Protein AF-A0A701CYF4-F1 (afdb_monomer_lite)

Structure (mmCIF, N/CA/C/O backbone):
data_AF-A0A701CYF4-F1
#
_entry.id   AF-A0A701CYF4-F1
#
loop_
_atom_site.group_PDB
_atom_site.id
_atom_site.type_symbol
_atom_site.label_atom_id
_atom_site.label_alt_id
_atom_site.label_comp_id
_atom_site.label_asym_id
_atom_site.label_entity_id
_atom_site.label_seq_id
_atom_site.pdbx_PDB_ins_code
_atom_site.Cartn_x
_atom_site.Cartn_y
_atom_site.Cartn_z
_atom_site.occupancy
_atom_site.B_iso_or_equiv
_atom_site.auth_seq_id
_atom_site.auth_comp_id
_atom_site.auth_asym_id
_atom_site.auth_atom_id
_atom_site.pdbx_PDB_model_num
ATOM 1 N N . MET A 1 1 ? -15.221 8.621 24.768 1.00 47.00 1 MET A N 1
ATOM 2 C CA . MET A 1 1 ? -14.327 8.390 23.613 1.00 47.00 1 MET A CA 1
ATOM 3 C C . MET A 1 1 ? -15.186 8.406 22.362 1.00 47.00 1 MET A C 1
ATOM 5 O O . MET A 1 1 ? -16.280 7.864 22.415 1.00 47.00 1 MET A O 1
ATOM 9 N N . MET A 1 2 ? -14.766 9.106 21.308 1.00 45.44 2 MET A N 1
ATOM 10 C CA . MET A 1 2 ? -15.526 9.210 20.058 1.00 45.44 2 MET A CA 1
ATOM 11 C C . MET A 1 2 ? -15.173 8.008 19.177 1.00 45.44 2 MET A C 1
ATOM 13 O O . MET A 1 2 ? -14.012 7.851 18.810 1.00 45.44 2 MET A O 1
ATOM 17 N N . ASN A 1 3 ? -16.150 7.151 18.879 1.00 57.22 3 ASN A N 1
ATOM 18 C CA . ASN A 1 3 ? -15.953 6.012 17.985 1.00 57.22 3 ASN A CA 1
ATOM 19 C C . ASN A 1 3 ? -16.013 6.524 16.544 1.00 57.22 3 ASN A C 1
ATOM 21 O O . ASN A 1 3 ? -17.088 6.864 16.054 1.00 57.22 3 ASN A O 1
ATOM 25 N N . ILE A 1 4 ? -14.860 6.624 15.884 1.00 71.75 4 ILE A N 1
ATOM 26 C CA . ILE A 1 4 ? -14.804 6.877 14.443 1.00 71.75 4 ILE A CA 1
ATOM 27 C C . ILE A 1 4 ? -15.090 5.543 13.754 1.00 71.75 4 ILE A C 1
ATOM 29 O O . ILE A 1 4 ? -14.354 4.581 13.957 1.00 71.75 4 ILE A O 1
ATOM 33 N N . LEU A 1 5 ? -16.163 5.483 12.968 1.00 76.88 5 LEU A N 1
ATOM 34 C CA . LEU A 1 5 ? -16.481 4.347 12.106 1.00 76.88 5 LEU A CA 1
ATOM 35 C C . LEU A 1 5 ? -16.156 4.742 10.667 1.00 76.88 5 LEU A C 1
ATOM 37 O O . LEU A 1 5 ? -16.565 5.812 10.216 1.00 76.88 5 LEU A O 1
ATOM 41 N N . LEU A 1 6 ? -15.389 3.906 9.970 1.00 83.50 6 LEU A N 1
ATOM 42 C CA . LEU A 1 6 ? -15.165 4.077 8.539 1.00 83.50 6 LEU A CA 1
ATOM 43 C C . LEU A 1 6 ? -16.379 3.535 7.784 1.00 83.50 6 LEU A C 1
ATOM 45 O O . LEU A 1 6 ? -16.871 2.451 8.083 1.00 83.50 6 LEU A O 1
ATOM 49 N N . GLU A 1 7 ? -16.858 4.311 6.819 1.00 83.00 7 GLU A N 1
ATOM 50 C CA . GLU A 1 7 ? -17.942 3.922 5.921 1.00 83.00 7 GLU A CA 1
ATOM 51 C C . GLU A 1 7 ? -17.362 3.458 4.583 1.00 83.00 7 GLU A C 1
ATOM 53 O O . GLU A 1 7 ? -16.393 4.034 4.081 1.00 83.00 7 GLU A O 1
ATOM 58 N N . GLU A 1 8 ? -17.963 2.423 4.002 1.00 84.56 8 GLU A N 1
ATOM 59 C CA . GLU A 1 8 ? -17.628 1.942 2.665 1.00 84.56 8 GLU A CA 1
ATOM 60 C C . GLU A 1 8 ? -18.420 2.728 1.622 1.00 84.56 8 GLU A C 1
ATOM 62 O O . GLU A 1 8 ? -19.648 2.656 1.566 1.00 84.56 8 GLU A O 1
ATOM 67 N N . LEU A 1 9 ? -17.719 3.491 0.783 1.00 92.88 9 LEU A N 1
ATOM 68 C CA . LEU A 1 9 ? -18.369 4.329 -0.222 1.00 92.88 9 LEU A CA 1
ATOM 69 C C . LEU A 1 9 ? -18.339 3.651 -1.603 1.00 92.88 9 LEU A C 1
ATOM 71 O O . LEU A 1 9 ? -17.283 3.161 -2.012 1.00 92.88 9 LEU A O 1
ATOM 75 N N . PRO A 1 10 ? -19.435 3.682 -2.390 1.00 95.94 10 PRO A N 1
ATOM 76 C CA . PRO A 1 10 ? -19.503 2.987 -3.679 1.00 95.94 10 PRO A CA 1
ATOM 77 C C . PRO A 1 10 ? -18.380 3.345 -4.660 1.00 95.94 10 PRO A C 1
ATOM 79 O O . PRO A 1 10 ? -17.883 2.483 -5.381 1.00 95.94 10 PRO A O 1
ATOM 82 N N . HIS A 1 11 ? -17.937 4.605 -4.690 1.00 95.56 11 HIS A N 1
ATOM 83 C CA . HIS A 1 11 ? -16.843 5.024 -5.573 1.00 95.56 11 HIS A CA 1
ATOM 84 C C . HIS A 1 11 ? -15.476 4.472 -5.144 1.00 95.56 11 HIS A C 1
ATOM 86 O O . HIS A 1 11 ? -14.587 4.343 -5.982 1.00 95.56 11 HIS A O 1
ATOM 92 N N . GLN A 1 12 ? -15.291 4.137 -3.863 1.00 96.56 12 GLN A N 1
ATOM 93 C CA . GLN A 1 12 ? -14.071 3.488 -3.373 1.00 96.56 12 GLN A CA 1
ATOM 94 C C . GLN A 1 12 ? -14.031 2.025 -3.815 1.00 96.56 12 GLN A C 1
ATOM 96 O O . GLN A 1 12 ? -12.995 1.570 -4.295 1.00 96.56 12 GLN A O 1
ATOM 101 N N . GLU A 1 13 ? -15.167 1.328 -3.735 1.00 96.00 13 GLU A N 1
ATOM 102 C CA . GLU A 1 13 ? -15.322 -0.041 -4.245 1.00 96.00 13 GLU A CA 1
ATOM 103 C C . GLU A 1 13 ? -15.091 -0.117 -5.753 1.00 96.00 13 GLU A C 1
ATOM 105 O O . GLU A 1 13 ? -14.356 -0.972 -6.238 1.00 96.00 13 GLU A O 1
ATOM 110 N N . GLN A 1 14 ? -15.667 0.822 -6.507 1.00 96.75 14 GLN A N 1
ATOM 111 C CA . GLN A 1 14 ? -15.462 0.902 -7.953 1.00 96.75 14 GLN A CA 1
ATOM 112 C C . GLN A 1 14 ? -13.991 1.139 -8.307 1.00 96.75 14 GLN A C 1
ATOM 114 O O . GLN A 1 14 ? -13.472 0.490 -9.215 1.00 96.75 14 GLN A O 1
ATOM 119 N N . ALA A 1 15 ? -13.306 2.029 -7.581 1.00 97.62 15 ALA A N 1
ATOM 120 C CA . ALA A 1 15 ? -11.878 2.260 -7.776 1.00 97.62 15 ALA A CA 1
ATOM 121 C C . ALA A 1 15 ? -11.063 0.991 -7.480 1.00 97.62 15 ALA A C 1
ATOM 123 O O . ALA A 1 15 ? -10.225 0.599 -8.288 1.00 97.62 15 ALA A O 1
ATOM 124 N N . LEU A 1 16 ? -11.341 0.318 -6.361 1.00 97.50 16 LEU A N 1
ATOM 125 C CA . LEU A 1 16 ? -10.668 -0.919 -5.971 1.00 97.50 16 LEU A CA 1
ATOM 126 C C . LEU A 1 16 ? -10.874 -2.031 -7.009 1.00 97.50 16 LEU A C 1
ATOM 128 O O . LEU A 1 16 ? -9.908 -2.660 -7.443 1.00 97.50 16 LEU A O 1
ATOM 132 N N . ALA A 1 17 ? -12.114 -2.231 -7.458 1.00 97.75 17 ALA A N 1
ATOM 133 C CA . ALA A 1 17 ? -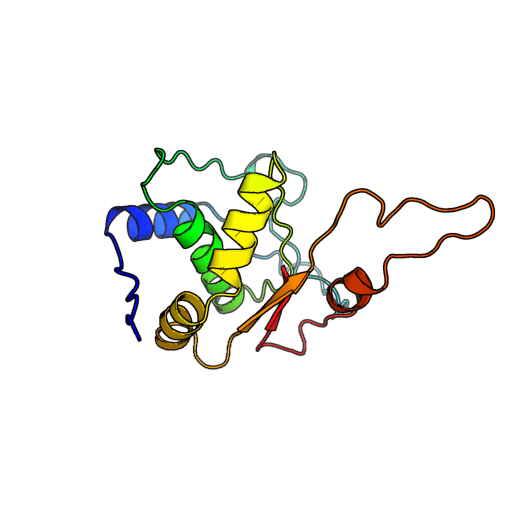12.457 -3.207 -8.485 1.00 97.75 17 ALA A CA 1
ATOM 134 C C . ALA A 1 17 ? -11.752 -2.911 -9.817 1.00 97.75 17 ALA A C 1
ATOM 136 O O . ALA A 1 17 ? -11.208 -3.826 -10.434 1.00 97.75 17 ALA A O 1
ATOM 137 N N . ALA A 1 18 ? -11.702 -1.642 -10.239 1.00 98.19 18 ALA A N 1
ATOM 138 C CA . ALA A 1 18 ? -11.017 -1.237 -11.465 1.00 98.19 18 ALA A CA 1
ATOM 139 C C . ALA A 1 18 ? -9.502 -1.498 -11.399 1.00 98.19 18 ALA A C 1
ATOM 141 O O . ALA A 1 18 ? -8.919 -1.999 -12.364 1.00 98.19 18 ALA A O 1
ATOM 142 N N . ILE A 1 19 ? -8.869 -1.216 -10.254 1.00 98.12 19 ILE A N 1
ATOM 143 C CA . ILE A 1 19 ? -7.442 -1.494 -10.041 1.00 98.12 19 ILE A CA 1
ATOM 144 C C . ILE A 1 19 ? -7.180 -3.000 -10.101 1.00 98.12 19 ILE A C 1
ATOM 146 O O . ILE A 1 19 ? -6.297 -3.443 -10.829 1.00 98.12 19 ILE A O 1
ATOM 150 N N . LEU A 1 20 ? -7.966 -3.798 -9.374 1.00 98.00 20 LEU A N 1
ATOM 151 C CA . LEU A 1 20 ? -7.796 -5.251 -9.329 1.00 98.00 20 LEU A CA 1
ATOM 152 C C . LEU A 1 20 ? -8.047 -5.918 -10.685 1.00 98.00 20 LEU A C 1
ATOM 154 O O . LEU A 1 20 ? -7.359 -6.880 -11.010 1.00 98.00 20 LEU A O 1
ATOM 158 N N . ALA A 1 21 ? -8.989 -5.405 -11.481 1.00 97.69 21 ALA A N 1
ATOM 159 C CA . ALA A 1 21 ? -9.234 -5.879 -12.842 1.00 97.69 21 ALA A CA 1
ATOM 160 C C . ALA A 1 21 ? -8.086 -5.538 -13.807 1.00 97.69 21 ALA A C 1
ATOM 162 O O . ALA A 1 21 ? -7.865 -6.262 -14.775 1.00 97.69 21 ALA A O 1
ATOM 163 N N . SER A 1 22 ? -7.358 -4.450 -13.539 1.00 97.25 22 SER A N 1
ATOM 164 C CA . SER A 1 22 ? -6.203 -4.017 -14.337 1.00 97.25 22 SER A CA 1
ATOM 165 C C . SER A 1 22 ? -4.891 -4.676 -13.894 1.00 97.25 22 SER A C 1
ATOM 167 O O . SER A 1 22 ? -3.898 -4.618 -14.614 1.00 97.25 22 SER A O 1
ATOM 169 N N . PHE A 1 23 ? -4.862 -5.302 -12.714 1.00 97.38 23 PHE A N 1
ATOM 170 C CA . PHE A 1 23 ? -3.671 -5.957 -12.188 1.00 97.38 23 PHE A CA 1
ATOM 171 C C . PHE A 1 23 ? -3.313 -7.201 -13.011 1.00 97.38 23 PHE A C 1
ATOM 173 O O . PHE A 1 23 ? -4.111 -8.125 -13.158 1.00 97.38 23 PHE A O 1
ATOM 180 N N . THR A 1 24 ? -2.080 -7.248 -13.517 1.00 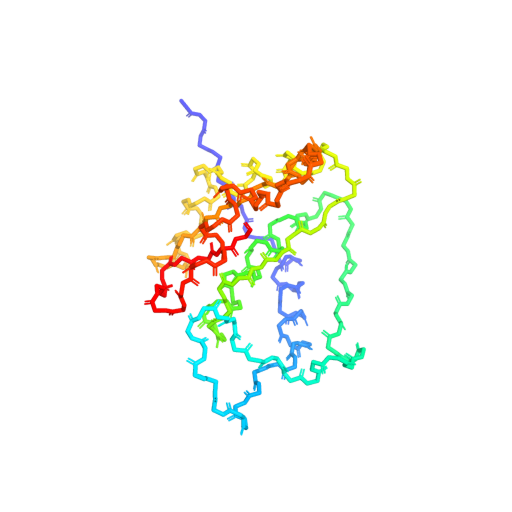95.94 24 THR A N 1
ATOM 181 C CA . THR A 1 24 ? -1.601 -8.300 -14.431 1.00 95.94 24 THR A CA 1
ATOM 182 C C . THR A 1 24 ? -1.477 -9.676 -13.764 1.00 95.94 24 THR A C 1
ATOM 184 O O . THR A 1 24 ? -1.440 -10.702 -14.449 1.00 95.94 24 THR A O 1
ATOM 187 N N . GLY A 1 25 ? -1.456 -9.726 -12.429 1.00 95.31 25 GLY A N 1
ATOM 188 C CA . GLY A 1 25 ? -1.368 -10.952 -11.640 1.00 95.31 25 GLY A CA 1
ATOM 189 C C . GLY A 1 25 ? 0.069 -11.408 -11.374 1.00 95.31 25 GLY A C 1
ATOM 190 O O . GLY A 1 25 ? 1.036 -10.694 -11.630 1.00 95.31 25 GLY A O 1
ATOM 191 N N . ILE A 1 26 ? 0.207 -12.622 -10.839 1.00 95.06 26 ILE A N 1
ATOM 192 C CA . ILE A 1 26 ? 1.493 -13.207 -10.437 1.00 95.06 26 ILE A CA 1
ATOM 193 C C . ILE A 1 26 ? 2.064 -14.110 -11.532 1.00 95.06 26 ILE A C 1
ATOM 195 O O . ILE A 1 26 ? 1.354 -14.900 -12.159 1.00 95.06 26 ILE A O 1
ATOM 199 N N . ASP A 1 27 ? 3.364 -13.985 -11.767 1.00 93.12 27 ASP A N 1
ATOM 200 C CA . ASP A 1 27 ? 4.144 -14.866 -12.621 1.00 93.12 27 ASP A CA 1
ATOM 201 C C . ASP A 1 27 ? 4.497 -16.153 -11.862 1.00 93.12 27 ASP A C 1
ATOM 203 O O . ASP A 1 27 ? 5.369 -16.177 -10.994 1.00 93.12 27 ASP A O 1
ATOM 207 N N . HIS A 1 28 ? 3.799 -17.237 -12.204 1.00 87.06 28 HIS A N 1
ATOM 208 C CA . HIS A 1 28 ? 4.021 -18.569 -11.639 1.00 87.06 28 HIS A CA 1
ATOM 209 C C . HIS A 1 28 ? 5.035 -19.407 -12.435 1.00 87.06 28 HIS A C 1
ATOM 211 O O . HIS A 1 28 ? 5.298 -20.549 -12.061 1.00 87.06 28 HIS A O 1
ATOM 217 N N . ALA A 1 29 ? 5.583 -18.889 -13.542 1.00 80.38 29 ALA A N 1
ATOM 218 C CA . ALA A 1 29 ? 6.477 -19.655 -14.409 1.00 80.38 29 ALA A CA 1
ATOM 219 C C . ALA A 1 29 ? 7.885 -19.821 -13.813 1.00 80.38 29 ALA A C 1
ATOM 221 O O . ALA A 1 29 ? 8.610 -20.741 -14.192 1.00 80.38 29 ALA A O 1
ATOM 222 N N . GLN A 1 30 ? 8.278 -18.958 -12.872 1.00 68.19 30 GLN A N 1
ATOM 223 C CA . GLN A 1 30 ? 9.537 -19.082 -12.141 1.00 68.19 30 GLN A CA 1
ATOM 224 C C . GLN A 1 30 ? 9.298 -19.643 -10.739 1.00 68.19 30 GLN A C 1
ATOM 226 O O . GLN A 1 30 ? 8.484 -19.128 -9.974 1.00 68.19 30 GLN A O 1
ATOM 231 N N . ALA A 1 31 ? 10.052 -20.688 -10.386 1.00 64.06 31 ALA A N 1
ATOM 232 C CA . ALA A 1 31 ? 10.108 -21.187 -9.020 1.00 64.06 31 ALA A CA 1
ATOM 233 C C . ALA A 1 31 ? 10.763 -20.125 -8.123 1.00 64.06 31 ALA A C 1
ATOM 235 O O . ALA A 1 31 ? 11.985 -19.985 -8.080 1.00 64.06 31 ALA A O 1
ATOM 236 N N . ASP A 1 32 ? 9.943 -19.342 -7.426 1.00 66.75 32 ASP A N 1
ATOM 237 C CA . ASP A 1 32 ? 10.435 -18.348 -6.482 1.00 66.75 32 ASP A CA 1
ATOM 238 C C . ASP A 1 32 ? 10.769 -19.008 -5.138 1.00 66.75 32 ASP A C 1
ATOM 240 O O . ASP A 1 32 ? 9.897 -19.280 -4.306 1.00 66.75 32 ASP A O 1
ATOM 244 N N . HIS A 1 33 ? 12.057 -19.265 -4.917 1.00 72.50 33 HIS A N 1
ATOM 245 C CA . HIS A 1 33 ? 12.578 -19.801 -3.660 1.00 72.50 33 HIS A CA 1
ATOM 246 C C . HIS A 1 33 ? 12.849 -18.719 -2.601 1.00 72.50 33 HIS A C 1
ATOM 248 O O . HIS A 1 33 ? 13.168 -19.054 -1.457 1.00 72.50 33 HIS A O 1
ATOM 254 N N . ASN A 1 34 ? 12.720 -17.429 -2.934 1.00 87.12 34 ASN A N 1
ATOM 255 C CA . ASN A 1 34 ? 13.023 -16.356 -1.999 1.00 87.12 34 ASN A CA 1
ATOM 256 C C . ASN A 1 34 ? 11.817 -16.034 -1.111 1.00 87.12 34 ASN A C 1
ATOM 258 O O . ASN A 1 34 ? 10.961 -15.215 -1.428 1.00 87.12 34 ASN A O 1
ATOM 262 N N . HIS A 1 35 ? 11.788 -16.632 0.078 1.00 88.94 35 HIS A N 1
ATOM 263 C CA . HIS A 1 35 ? 10.737 -16.361 1.056 1.00 88.94 35 HIS A CA 1
ATOM 264 C C . HIS A 1 35 ? 10.755 -14.936 1.633 1.00 88.94 35 HIS A C 1
ATOM 266 O O . HIS A 1 35 ? 9.829 -14.602 2.367 1.00 88.94 35 HIS A O 1
ATOM 272 N N . TYR A 1 36 ? 11.771 -14.118 1.350 1.00 94.12 36 TYR A N 1
ATOM 273 C CA . TYR A 1 36 ? 11.881 -12.728 1.810 1.00 94.12 36 TYR A CA 1
ATOM 274 C C . TYR A 1 36 ? 11.426 -11.709 0.756 1.00 94.12 36 TYR A C 1
ATOM 276 O O . TYR A 1 36 ? 11.444 -10.508 1.018 1.00 94.12 36 TYR A O 1
ATOM 284 N N . ALA A 1 37 ? 11.020 -12.157 -0.433 1.00 93.50 37 ALA A N 1
ATOM 285 C CA . ALA A 1 37 ? 10.523 -11.302 -1.503 1.00 93.50 37 ALA A CA 1
ATOM 286 C C . ALA A 1 37 ? 9.053 -11.602 -1.809 1.00 93.50 37 ALA A C 1
ATOM 288 O O . ALA A 1 37 ? 8.569 -12.710 -1.567 1.00 93.50 37 ALA A O 1
ATOM 289 N N . ASN A 1 38 ? 8.352 -10.600 -2.345 1.00 94.56 38 ASN A N 1
ATOM 290 C CA . ASN A 1 38 ? 7.044 -10.817 -2.954 1.00 94.56 38 ASN A CA 1
ATOM 291 C C . ASN A 1 38 ? 7.165 -11.789 -4.134 1.00 94.56 38 ASN A C 1
ATOM 293 O O . ASN A 1 38 ? 8.182 -11.751 -4.836 1.00 94.56 38 ASN A O 1
ATOM 297 N N . PRO A 1 39 ? 6.108 -12.571 -4.415 1.00 93.69 39 PRO A N 1
ATOM 298 C CA . PRO A 1 39 ? 6.015 -13.274 -5.682 1.00 93.69 39 PRO A CA 1
ATOM 299 C C . PRO A 1 39 ? 6.120 -12.288 -6.854 1.00 93.69 39 PRO A C 1
ATOM 301 O O . PRO A 1 39 ? 5.704 -11.128 -6.768 1.00 93.69 39 PRO A O 1
ATOM 304 N N . LEU A 1 40 ? 6.703 -12.754 -7.955 1.00 93.44 40 LEU A N 1
ATOM 305 C CA . LEU A 1 40 ? 6.967 -11.918 -9.120 1.00 93.44 40 LEU A CA 1
ATOM 306 C C . LEU A 1 40 ? 5.657 -11.539 -9.817 1.00 93.44 40 LEU A C 1
ATOM 308 O O . LEU A 1 40 ? 4.794 -12.381 -10.028 1.00 93.44 40 LEU A O 1
ATOM 312 N N . ILE A 1 41 ? 5.514 -10.275 -10.203 1.00 94.25 41 ILE A N 1
ATOM 313 C CA . ILE A 1 41 ? 4.340 -9.778 -10.935 1.00 94.25 41 ILE A CA 1
ATOM 314 C C . ILE A 1 41 ? 4.533 -10.054 -12.439 1.00 94.25 41 ILE A C 1
ATOM 316 O O . ILE A 1 41 ? 5.660 -9.976 -12.950 1.00 94.25 41 ILE A O 1
ATOM 320 N N . LYS A 1 42 ? 3.454 -10.406 -13.151 1.00 95.06 42 LYS A N 1
ATOM 321 C CA . LYS A 1 42 ? 3.461 -10.533 -14.620 1.00 95.06 42 LYS A CA 1
ATOM 322 C C . LYS A 1 42 ? 3.714 -9.178 -15.267 1.00 95.06 42 LYS A C 1
ATOM 324 O O . LYS A 1 42 ? 3.267 -8.158 -14.753 1.00 95.06 42 LYS A O 1
ATOM 329 N N . GLU A 1 43 ? 4.405 -9.164 -16.403 1.00 94.62 43 GLU A N 1
ATOM 330 C CA . GLU A 1 43 ? 4.794 -7.919 -17.083 1.00 94.62 43 GLU A CA 1
ATOM 331 C C . GLU A 1 43 ? 5.671 -6.994 -16.210 1.00 94.62 43 GLU A C 1
ATOM 333 O O . GLU A 1 43 ? 5.771 -5.798 -16.467 1.00 94.62 43 GLU A O 1
ATOM 338 N N . ARG A 1 44 ? 6.339 -7.525 -15.167 1.00 91.06 44 ARG A N 1
ATOM 339 C CA . ARG A 1 44 ? 7.344 -6.753 -14.419 1.00 91.06 44 ARG A CA 1
ATOM 340 C C . ARG A 1 44 ? 8.377 -6.193 -15.402 1.00 91.06 44 ARG A C 1
ATOM 342 O O . ARG A 1 44 ? 8.870 -6.929 -16.253 1.00 91.06 44 ARG A O 1
ATOM 349 N N . TYR A 1 45 ? 8.711 -4.914 -15.247 1.00 93.19 45 TYR A N 1
ATOM 350 C CA . TYR A 1 45 ? 9.578 -4.139 -16.150 1.00 93.19 45 TYR A CA 1
ATOM 351 C C . TYR A 1 45 ? 8.946 -3.692 -17.483 1.00 93.19 45 TYR A C 1
ATOM 353 O O . TYR A 1 45 ? 9.644 -3.062 -18.274 1.00 93.19 45 TYR A O 1
ATOM 361 N N . ASP A 1 46 ? 7.660 -3.959 -17.723 1.00 95.75 46 ASP A N 1
ATOM 362 C CA . ASP A 1 46 ? 6.876 -3.385 -18.826 1.00 95.75 46 ASP A CA 1
ATOM 363 C C . ASP A 1 46 ? 5.893 -2.343 -18.260 1.00 95.75 46 ASP A C 1
ATOM 365 O O . ASP A 1 46 ? 5.298 -2.539 -17.195 1.00 95.75 46 ASP A O 1
ATOM 369 N N . ASP A 1 47 ? 5.702 -1.234 -18.976 1.00 94.75 47 ASP A N 1
ATOM 370 C CA . ASP A 1 47 ? 4.779 -0.167 -18.581 1.00 94.75 47 ASP A CA 1
ATOM 371 C C . ASP A 1 47 ? 3.323 -0.643 -18.464 1.00 94.75 47 ASP A C 1
ATOM 373 O O . ASP A 1 47 ? 2.539 -0.027 -17.747 1.00 94.75 47 ASP A O 1
ATOM 377 N N . LYS A 1 48 ? 2.953 -1.768 -19.090 1.00 92.25 48 LYS A N 1
ATOM 378 C CA . LYS A 1 48 ? 1.637 -2.410 -18.922 1.00 92.25 48 LYS A CA 1
ATOM 379 C C . LYS A 1 48 ? 1.334 -2.830 -17.483 1.00 92.25 48 LYS A C 1
ATOM 381 O O . LYS A 1 48 ? 0.167 -3.019 -17.154 1.00 92.25 48 LYS A O 1
ATOM 386 N N . ALA A 1 49 ? 2.353 -3.021 -16.642 1.00 94.50 49 ALA A N 1
ATOM 387 C CA . ALA A 1 49 ? 2.155 -3.316 -15.225 1.00 94.50 49 ALA A CA 1
ATOM 388 C C . ALA A 1 49 ? 1.839 -2.059 -14.394 1.00 94.50 49 ALA A C 1
ATOM 390 O O . ALA A 1 49 ? 1.403 -2.181 -13.247 1.00 94.50 49 ALA A O 1
ATOM 391 N N . ASN A 1 50 ? 2.050 -0.858 -14.946 1.00 95.94 50 ASN A N 1
ATOM 392 C CA . ASN A 1 50 ? 1.737 0.393 -14.268 1.00 95.94 50 ASN A CA 1
ATOM 393 C C . ASN A 1 50 ? 0.231 0.668 -14.349 1.00 95.94 50 ASN A C 1
ATOM 395 O O . ASN A 1 50 ? -0.382 0.572 -15.411 1.00 95.94 50 ASN A O 1
ATOM 399 N N . ILE A 1 51 ? -0.366 1.038 -13.215 1.00 97.12 51 ILE A N 1
ATOM 400 C CA . ILE A 1 51 ? -1.791 1.358 -13.116 1.00 97.12 51 ILE A CA 1
ATOM 401 C C . ILE A 1 51 ? -1.930 2.794 -12.626 1.00 97.12 51 ILE A C 1
ATOM 403 O O . ILE A 1 51 ? -1.569 3.110 -11.491 1.00 97.12 51 ILE A O 1
ATOM 407 N N . ASP A 1 52 ? -2.513 3.642 -13.468 1.00 97.25 52 ASP A N 1
ATOM 408 C CA . ASP A 1 52 ? -2.838 5.016 -13.111 1.00 97.25 52 ASP A CA 1
ATOM 409 C C . ASP A 1 52 ? -4.254 5.111 -12.547 1.00 97.25 52 ASP A C 1
ATOM 411 O O . ASP A 1 52 ? -5.236 4.709 -13.174 1.00 97.25 52 ASP A O 1
ATOM 415 N N . VAL A 1 53 ? -4.371 5.699 -11.356 1.00 96.44 53 VAL A N 1
ATOM 416 C CA . VAL A 1 53 ? -5.650 5.866 -10.663 1.00 96.44 53 VAL A CA 1
ATOM 417 C C . VAL A 1 53 ? -5.903 7.345 -10.419 1.00 96.44 53 VAL A C 1
ATOM 419 O O . VAL A 1 53 ? -5.220 7.995 -9.625 1.00 96.44 53 VAL A O 1
ATOM 422 N N . LYS A 1 54 ? -6.930 7.889 -11.077 1.00 97.06 54 LYS A N 1
ATOM 423 C CA . LYS A 1 54 ? -7.361 9.272 -10.871 1.00 97.06 54 LYS A CA 1
ATOM 424 C C . LYS A 1 54 ? -8.523 9.325 -9.886 1.00 97.06 54 LYS A C 1
ATOM 426 O O . LYS A 1 54 ? -9.597 8.800 -10.150 1.00 97.06 54 LYS A O 1
ATOM 431 N N . MET A 1 55 ? -8.321 10.024 -8.774 1.00 96.69 55 MET A N 1
ATOM 432 C CA . MET A 1 55 ? -9.358 10.263 -7.771 1.00 96.69 55 MET A CA 1
ATOM 433 C C . MET A 1 55 ? -9.272 11.696 -7.252 1.00 96.69 55 MET A C 1
ATOM 435 O O . MET A 1 55 ? -8.186 12.179 -6.911 1.00 96.69 55 MET A O 1
ATOM 439 N N . GLU A 1 56 ? -10.420 12.355 -7.126 1.00 97.00 56 GLU A N 1
ATOM 440 C CA . GLU A 1 56 ? -10.516 13.732 -6.633 1.00 97.00 56 GLU A CA 1
ATOM 441 C C . GLU A 1 56 ? -10.098 13.844 -5.152 1.00 97.00 56 GLU A C 1
ATOM 443 O O . GLU A 1 56 ? -10.075 12.855 -4.404 1.00 97.00 56 GLU A O 1
ATOM 448 N N . THR A 1 57 ? -9.684 15.026 -4.697 1.00 92.19 57 THR A N 1
ATOM 449 C CA . THR A 1 57 ? -9.374 15.252 -3.275 1.00 92.19 57 THR A CA 1
ATOM 450 C C . THR A 1 57 ? -10.620 15.037 -2.413 1.00 92.19 57 THR A C 1
ATOM 452 O O . THR A 1 57 ? -11.735 15.305 -2.839 1.00 92.19 57 THR A O 1
ATOM 455 N N . GLY A 1 58 ? -10.449 14.477 -1.214 1.00 92.50 58 GLY A N 1
ATOM 456 C CA . GLY A 1 58 ? -11.574 14.181 -0.318 1.00 92.50 58 GLY A CA 1
ATOM 457 C C . GLY A 1 58 ? -12.374 12.915 -0.653 1.00 92.50 58 GLY A C 1
ATOM 458 O O . GLY A 1 58 ? -13.261 12.560 0.108 1.00 92.50 58 GLY A O 1
ATOM 459 N N . THR A 1 59 ? -12.041 12.173 -1.717 1.00 94.75 59 THR A N 1
ATOM 460 C CA . THR A 1 59 ? -12.776 10.940 -2.096 1.00 94.75 59 THR A CA 1
ATOM 461 C C . THR A 1 59 ? -12.256 9.654 -1.437 1.00 94.75 59 THR A C 1
ATOM 463 O O . THR A 1 59 ? -12.792 8.572 -1.672 1.00 94.75 59 THR A O 1
ATOM 466 N N . GLY A 1 60 ? -11.236 9.748 -0.577 1.00 95.31 60 GLY A N 1
ATOM 467 C CA . GLY A 1 60 ? -10.723 8.602 0.185 1.00 95.31 60 GLY A CA 1
ATOM 468 C C . GLY A 1 60 ? -9.626 7.789 -0.510 1.00 95.31 60 GLY A C 1
ATOM 469 O O . GLY A 1 60 ? -9.517 6.592 -0.275 1.00 95.31 60 GLY A O 1
ATOM 470 N N . LYS A 1 61 ? -8.761 8.427 -1.312 1.00 96.56 61 LYS A N 1
ATOM 471 C CA . LYS A 1 61 ? -7.552 7.793 -1.889 1.00 96.56 61 LYS A CA 1
ATOM 472 C C . LYS A 1 61 ? -6.743 6.975 -0.873 1.00 96.56 61 LYS A C 1
ATOM 474 O O . LYS A 1 61 ? -6.299 5.876 -1.184 1.00 96.56 61 LYS A O 1
ATOM 479 N N . THR A 1 62 ? -6.587 7.504 0.343 1.00 96.44 62 THR A N 1
ATOM 480 C CA . THR A 1 62 ? -5.875 6.833 1.439 1.00 96.44 62 THR A CA 1
ATOM 481 C C . THR A 1 62 ? -6.529 5.537 1.884 1.00 96.44 62 THR A C 1
ATOM 483 O O . THR A 1 62 ? -5.839 4.541 2.094 1.00 96.44 62 THR A O 1
ATOM 486 N N . TYR A 1 63 ? -7.856 5.521 1.955 1.00 97.00 63 TYR A N 1
ATOM 487 C CA . TYR A 1 63 ? -8.601 4.302 2.223 1.00 97.00 63 TYR A CA 1
ATOM 488 C C . TYR A 1 63 ? -8.388 3.280 1.099 1.00 97.00 63 TYR A C 1
ATOM 490 O O . TYR A 1 63 ? -8.027 2.139 1.373 1.00 97.00 63 TYR A O 1
ATOM 498 N N . VAL A 1 64 ? -8.522 3.711 -0.161 1.00 97.56 64 VAL A N 1
ATOM 499 C CA . VAL A 1 64 ? -8.441 2.828 -1.336 1.00 97.56 64 VAL A CA 1
ATOM 500 C C . VAL A 1 64 ? -7.079 2.151 -1.446 1.00 97.56 64 VAL A C 1
ATOM 502 O O . VAL A 1 64 ? -7.043 0.932 -1.571 1.00 97.56 64 VAL A O 1
ATOM 505 N N . TYR A 1 65 ? -5.956 2.880 -1.344 1.00 97.81 65 TYR A N 1
ATOM 506 C CA . TYR A 1 65 ? -4.643 2.219 -1.416 1.00 97.81 65 TYR A CA 1
ATOM 507 C C . TYR A 1 65 ? -4.383 1.310 -0.207 1.00 97.81 65 TYR A C 1
ATOM 509 O O . TYR A 1 65 ? -3.670 0.320 -0.332 1.00 97.81 65 TYR A O 1
ATOM 517 N N . THR A 1 66 ? -4.956 1.622 0.963 1.00 97.81 66 THR A N 1
ATOM 518 C CA . THR A 1 66 ? -4.782 0.791 2.162 1.00 97.81 66 THR A CA 1
ATOM 519 C C . THR A 1 66 ? -5.536 -0.521 1.991 1.00 97.81 66 THR A C 1
ATOM 521 O O . THR A 1 66 ? -4.949 -1.588 2.144 1.00 97.81 66 THR A O 1
ATOM 524 N N . ARG A 1 67 ? -6.805 -0.452 1.576 1.00 97.62 67 ARG A N 1
ATOM 525 C CA . ARG A 1 67 ? -7.618 -1.630 1.262 1.00 97.62 67 ARG A CA 1
ATOM 526 C C . ARG A 1 67 ? -7.032 -2.442 0.106 1.00 97.62 67 ARG A C 1
ATOM 528 O O . ARG A 1 67 ? -7.001 -3.662 0.179 1.00 97.62 67 ARG A O 1
ATOM 535 N N . LEU A 1 68 ? -6.487 -1.781 -0.916 1.00 98.31 68 LEU A N 1
ATOM 536 C CA . LEU A 1 68 ? -5.808 -2.443 -2.031 1.00 98.31 68 LEU A CA 1
ATOM 537 C C . LEU A 1 68 ? -4.644 -3.322 -1.565 1.00 98.31 68 LEU A C 1
ATOM 539 O O . LEU A 1 68 ? -4.499 -4.434 -2.061 1.00 98.31 68 LEU A O 1
ATOM 543 N N . MET A 1 69 ? -3.832 -2.863 -0.610 1.00 98.56 69 MET A N 1
ATOM 544 C CA . MET A 1 69 ? -2.750 -3.684 -0.059 1.00 98.56 69 MET A CA 1
ATOM 545 C C . MET A 1 69 ? -3.287 -4.949 0.634 1.00 98.56 69 MET A C 1
ATOM 547 O O . MET A 1 69 ? -2.709 -6.016 0.445 1.00 98.56 69 MET A O 1
ATOM 551 N N . TYR A 1 70 ? -4.412 -4.867 1.359 1.00 98.25 70 TYR A N 1
ATOM 552 C CA . TYR A 1 70 ? -5.083 -6.050 1.920 1.00 98.25 70 TYR A CA 1
ATOM 553 C C . TYR A 1 70 ? -5.621 -6.993 0.833 1.00 98.25 70 TYR A C 1
ATOM 555 O O . TYR A 1 70 ? -5.371 -8.194 0.886 1.00 98.25 70 TYR A O 1
ATOM 563 N N . GLU A 1 71 ? -6.297 -6.463 -0.189 1.00 98.00 71 GLU A N 1
ATOM 564 C CA . GLU A 1 71 ? -6.809 -7.261 -1.313 1.00 98.00 71 GLU A CA 1
ATOM 565 C C . GLU A 1 71 ? -5.691 -7.992 -2.059 1.00 98.00 71 GLU A C 1
ATOM 567 O O . GLU A 1 71 ? -5.803 -9.180 -2.362 1.00 98.00 71 GLU A O 1
ATOM 572 N N . LEU A 1 72 ? -4.596 -7.288 -2.352 1.00 98.12 72 LEU A N 1
ATOM 573 C CA . LEU A 1 72 ? -3.438 -7.851 -3.036 1.00 98.12 72 LEU A CA 1
ATOM 574 C C . LEU A 1 72 ? -2.729 -8.904 -2.180 1.00 98.12 72 LEU A C 1
ATOM 576 O O . LEU A 1 72 ? -2.251 -9.911 -2.708 1.00 98.12 72 LEU A O 1
ATOM 580 N N . HIS A 1 73 ? -2.700 -8.704 -0.865 1.00 97.50 73 HIS A N 1
ATOM 581 C CA . HIS A 1 73 ? -2.194 -9.691 0.074 1.00 97.50 73 HIS A CA 1
ATOM 582 C C . HIS A 1 73 ? -3.034 -10.964 0.073 1.00 97.50 73 HIS A C 1
ATOM 584 O O . HIS A 1 73 ? -2.507 -12.047 -0.174 1.00 97.50 73 HIS A O 1
ATOM 590 N N . GLN A 1 74 ? -4.346 -10.835 0.256 1.00 95.94 74 GLN A N 1
ATOM 591 C CA . GLN A 1 74 ? -5.250 -11.977 0.332 1.00 95.94 74 GLN A CA 1
ATOM 592 C C . GLN A 1 74 ? -5.337 -12.748 -0.993 1.00 95.94 74 GLN A C 1
ATOM 594 O O . GLN A 1 74 ? -5.351 -13.977 -0.991 1.00 95.94 74 GLN A O 1
ATOM 599 N N . LYS A 1 75 ? -5.393 -12.045 -2.132 1.00 95.75 75 LYS A N 1
ATOM 600 C CA . LYS A 1 75 ? -5.582 -12.669 -3.454 1.00 95.75 75 LYS A CA 1
ATOM 601 C C . LYS A 1 75 ? -4.294 -13.206 -4.066 1.00 95.75 75 LYS A C 1
ATOM 603 O O . LYS A 1 75 ? -4.341 -14.206 -4.779 1.00 95.75 75 LYS A O 1
ATOM 608 N N . TYR A 1 76 ? -3.163 -12.544 -3.824 1.00 95.25 76 TYR A N 1
ATOM 609 C CA . TYR A 1 76 ? -1.915 -12.809 -4.549 1.00 95.25 76 TYR A CA 1
ATOM 610 C C . TYR A 1 76 ? -0.708 -13.082 -3.645 1.00 95.25 76 TYR A C 1
ATOM 612 O O . TYR A 1 76 ? 0.373 -13.370 -4.155 1.00 95.25 76 TYR A O 1
ATOM 620 N N . GLY A 1 77 ? -0.856 -12.997 -2.321 1.00 94.88 77 GLY A N 1
ATOM 621 C CA . GLY A 1 77 ? 0.243 -13.205 -1.376 1.00 94.88 77 GLY A CA 1
ATOM 622 C C . GLY A 1 77 ? 1.291 -12.090 -1.390 1.00 94.88 77 GLY A C 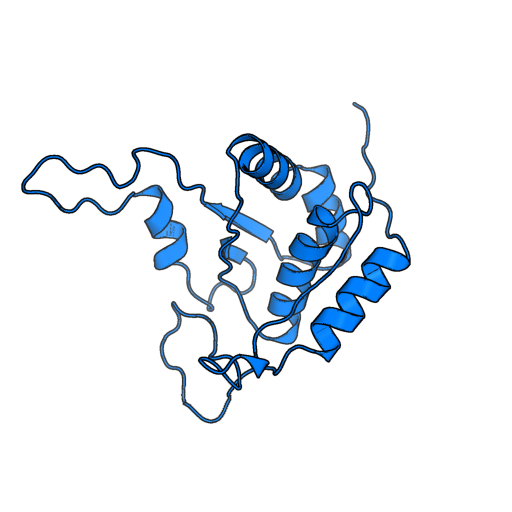1
ATOM 623 O O . GLY A 1 77 ? 2.410 -12.298 -0.922 1.00 94.88 77 GLY A O 1
ATOM 624 N N . LEU A 1 78 ? 0.962 -10.912 -1.937 1.00 96.69 78 LEU A N 1
ATOM 625 C CA . LEU A 1 78 ? 1.831 -9.738 -1.855 1.00 96.69 78 LEU A CA 1
ATOM 626 C C . LEU A 1 78 ? 1.843 -9.216 -0.417 1.00 96.69 78 LEU A C 1
ATOM 628 O O . LEU A 1 78 ? 0.801 -8.960 0.169 1.00 96.69 78 LEU A O 1
ATOM 632 N N . PHE A 1 79 ? 3.015 -9.061 0.180 1.00 97.12 79 PHE A N 1
ATOM 633 C CA . PHE A 1 79 ? 3.141 -8.721 1.599 1.00 97.12 79 PHE A CA 1
ATOM 634 C C . PHE A 1 79 ? 4.152 -7.609 1.868 1.00 97.12 79 PHE A C 1
ATOM 636 O O . PHE A 1 79 ? 4.245 -7.164 3.001 1.00 97.12 79 PHE A O 1
ATOM 643 N N . LYS A 1 80 ? 4.896 -7.142 0.858 1.00 97.56 80 LYS A N 1
ATOM 644 C CA . LYS A 1 80 ? 5.765 -5.960 0.953 1.00 97.56 80 LYS A CA 1
ATOM 645 C C . LYS A 1 80 ? 5.296 -4.874 -0.003 1.00 97.56 80 LYS A C 1
ATOM 647 O O . LYS A 1 80 ? 5.243 -5.106 -1.209 1.00 97.56 80 LYS A O 1
ATOM 652 N N . PHE A 1 81 ? 5.007 -3.691 0.513 1.00 98.12 81 PHE A N 1
ATOM 653 C CA . PHE A 1 81 ? 4.587 -2.529 -0.262 1.00 98.12 81 PHE A CA 1
ATOM 654 C C . PHE A 1 81 ? 5.489 -1.346 0.069 1.00 98.12 81 PHE A C 1
ATOM 656 O O . PHE A 1 81 ? 6.029 -1.270 1.161 1.00 98.12 81 PHE A O 1
ATOM 663 N N . VAL A 1 82 ? 5.680 -0.432 -0.880 1.00 97.44 82 VAL A N 1
ATOM 664 C CA . VAL A 1 82 ? 6.424 0.810 -0.644 1.00 97.44 82 VAL A CA 1
ATOM 665 C C . VAL A 1 82 ? 5.517 1.971 -1.010 1.00 97.44 82 VAL A C 1
ATOM 667 O O . VAL A 1 82 ? 5.185 2.159 -2.180 1.00 97.44 82 VAL A O 1
ATOM 670 N N . LEU A 1 83 ? 5.115 2.757 -0.011 1.00 97.12 83 LEU A N 1
ATOM 671 C CA . LEU A 1 83 ? 4.288 3.943 -0.219 1.00 97.12 83 LEU A CA 1
ATOM 672 C C . LEU A 1 83 ? 5.168 5.191 -0.368 1.00 97.12 83 LEU A C 1
ATOM 674 O O . LEU A 1 83 ? 5.702 5.721 0.607 1.00 97.12 83 LEU A O 1
ATOM 678 N N . VAL A 1 84 ? 5.297 5.690 -1.597 1.00 96.62 84 VAL A N 1
ATOM 679 C CA . VAL A 1 84 ? 6.043 6.922 -1.890 1.00 96.62 84 VAL A CA 1
ATOM 680 C C . VAL A 1 84 ? 5.096 8.120 -1.856 1.00 96.62 84 VAL A C 1
ATOM 682 O O . VAL A 1 84 ? 4.075 8.139 -2.540 1.00 96.62 84 VAL A O 1
ATOM 685 N N . VAL A 1 85 ? 5.440 9.141 -1.069 1.00 95.62 85 VAL A N 1
ATOM 686 C CA . VAL A 1 85 ? 4.625 10.352 -0.882 1.00 95.62 85 VAL A CA 1
ATOM 687 C C . VAL A 1 85 ? 5.450 11.619 -1.122 1.00 95.62 85 VAL A C 1
ATOM 689 O O . VAL A 1 85 ? 6.640 11.638 -0.803 1.00 95.62 85 VAL A O 1
ATOM 692 N N . PRO A 1 86 ? 4.851 12.703 -1.651 1.00 95.19 86 PRO A N 1
ATOM 693 C CA . PRO A 1 86 ? 5.617 13.866 -2.096 1.00 95.19 86 PRO A CA 1
ATOM 694 C C . PRO A 1 86 ? 6.019 14.816 -0.960 1.00 95.19 86 PRO A C 1
ATOM 696 O O . PRO A 1 86 ? 6.934 15.617 -1.136 1.00 95.19 86 PRO A O 1
ATOM 699 N N . THR A 1 87 ? 5.347 14.770 0.199 1.00 96.25 87 THR A N 1
ATOM 700 C CA . THR A 1 87 ? 5.620 15.693 1.313 1.00 96.25 87 THR A CA 1
ATOM 701 C C . THR A 1 87 ? 5.588 14.999 2.678 1.00 96.25 87 THR A C 1
ATOM 703 O O . THR A 1 87 ? 4.852 14.022 2.856 1.00 96.25 87 THR A O 1
ATOM 706 N N . PRO A 1 88 ? 6.319 15.525 3.685 1.00 95.31 88 PRO A N 1
ATOM 707 C CA . PRO A 1 88 ? 6.241 15.027 5.058 1.00 95.31 88 PRO A CA 1
ATOM 708 C C . PRO A 1 88 ? 4.825 15.072 5.646 1.00 95.31 88 PRO A C 1
ATOM 710 O O . PRO A 1 88 ? 4.433 14.146 6.342 1.00 95.31 88 PRO A O 1
ATOM 713 N N . ALA A 1 89 ? 4.026 16.097 5.332 1.00 96.00 89 ALA A N 1
ATOM 714 C CA . ALA A 1 89 ? 2.654 16.204 5.835 1.00 96.00 89 ALA A CA 1
ATOM 715 C C . ALA A 1 89 ? 1.750 15.076 5.306 1.00 96.00 89 ALA A C 1
ATOM 717 O O . ALA A 1 89 ? 0.981 14.492 6.066 1.00 96.00 89 ALA A O 1
ATOM 718 N N . ILE A 1 90 ? 1.879 14.725 4.020 1.00 96.00 90 ILE A N 1
ATOM 719 C CA . ILE A 1 90 ? 1.151 13.589 3.437 1.00 96.00 90 ILE A CA 1
ATOM 720 C C . ILE A 1 90 ? 1.643 12.272 4.051 1.00 96.00 90 ILE A C 1
ATOM 722 O O . ILE A 1 90 ? 0.827 11.396 4.327 1.00 96.00 90 ILE A O 1
ATOM 726 N N . LYS A 1 91 ? 2.948 12.154 4.336 1.00 96.12 91 LYS A N 1
ATOM 727 C CA . LYS A 1 91 ? 3.527 10.999 5.039 1.00 96.12 91 LYS A CA 1
ATOM 728 C C . LYS A 1 91 ? 2.906 10.790 6.417 1.00 96.12 91 LYS A C 1
ATOM 730 O O . LYS A 1 91 ? 2.464 9.686 6.715 1.00 96.12 91 LYS A O 1
ATOM 735 N N . GLU A 1 92 ? 2.822 11.846 7.224 1.00 96.38 92 GLU A N 1
ATOM 736 C CA . GLU A 1 92 ? 2.207 11.771 8.553 1.00 96.38 92 GLU A CA 1
ATOM 737 C C . GLU A 1 92 ? 0.704 11.485 8.472 1.00 96.38 92 GLU A C 1
ATOM 739 O O . GLU A 1 92 ? 0.191 10.685 9.249 1.00 96.38 92 GLU A O 1
ATOM 744 N N . GLY A 1 93 ? -0.005 12.065 7.497 1.00 96.31 93 GLY A N 1
ATOM 745 C CA . GLY A 1 93 ? -1.418 11.759 7.257 1.00 96.31 93 GLY A CA 1
ATOM 746 C C . GLY A 1 93 ? -1.656 10.282 6.921 1.00 96.31 93 GLY A C 1
ATOM 747 O O . GLY A 1 93 ? -2.516 9.640 7.525 1.00 96.31 93 GLY A O 1
ATOM 748 N N . ALA A 1 94 ? -0.856 9.726 6.007 1.00 97.00 94 ALA A N 1
ATOM 749 C CA . ALA A 1 94 ? -0.905 8.311 5.648 1.00 97.00 94 ALA A CA 1
ATOM 750 C C . ALA A 1 94 ? -0.556 7.410 6.841 1.00 97.00 94 ALA A C 1
ATOM 752 O O . ALA A 1 94 ? -1.296 6.471 7.133 1.00 97.00 94 ALA A O 1
ATOM 753 N N . ARG A 1 95 ? 0.527 7.733 7.564 1.00 96.88 95 ARG A N 1
ATOM 754 C CA . ARG A 1 95 ? 0.959 7.024 8.773 1.00 96.88 95 ARG A CA 1
ATOM 755 C C . ARG A 1 95 ? -0.153 6.978 9.812 1.00 96.88 95 ARG A C 1
ATOM 757 O O . ARG A 1 95 ? -0.524 5.895 10.249 1.00 96.88 95 ARG A O 1
ATOM 764 N N . ASN A 1 96 ? -0.714 8.135 10.157 1.00 96.94 96 ASN A N 1
ATOM 765 C CA . ASN A 1 96 ? -1.762 8.247 11.164 1.00 96.94 96 ASN A CA 1
ATOM 766 C C . ASN A 1 96 ? -2.997 7.425 10.795 1.00 96.94 96 ASN A C 1
ATOM 768 O O . ASN A 1 96 ? -3.540 6.751 11.665 1.00 96.94 96 ASN A O 1
ATOM 772 N N . PHE A 1 97 ? -3.414 7.440 9.525 1.00 96.44 97 PHE A N 1
ATOM 773 C CA . PHE A 1 97 ? -4.526 6.612 9.062 1.00 96.44 97 PHE A CA 1
ATOM 774 C C . PHE A 1 97 ? -4.215 5.117 9.212 1.00 96.44 97 PHE A C 1
ATOM 776 O O . PHE A 1 97 ? -4.949 4.417 9.908 1.00 96.44 97 PHE A O 1
ATOM 783 N N . ILE A 1 98 ? -3.104 4.642 8.633 1.00 96.00 98 ILE A N 1
ATOM 784 C CA . ILE A 1 98 ? -2.723 3.217 8.617 1.00 96.00 98 ILE A CA 1
ATOM 785 C C . ILE A 1 98 ? -2.564 2.660 10.040 1.00 96.00 98 ILE A C 1
ATOM 787 O O . ILE A 1 98 ? -2.952 1.525 10.312 1.00 96.00 98 ILE A O 1
ATOM 791 N N . THR A 1 99 ? -2.012 3.446 10.969 1.00 95.19 99 THR A N 1
ATOM 792 C CA . THR A 1 99 ? -1.770 2.992 12.348 1.00 95.19 99 THR A CA 1
ATOM 793 C C . THR A 1 99 ? -2.940 3.218 13.302 1.00 95.19 99 THR A C 1
ATOM 795 O O . THR A 1 99 ? -2.840 2.822 14.461 1.00 95.19 99 THR A O 1
ATOM 798 N N . SER A 1 100 ? -4.013 3.876 12.861 1.00 95.19 100 SER A N 1
ATOM 799 C CA . SER A 1 100 ? -5.140 4.204 13.736 1.00 95.19 100 SER A CA 1
ATOM 800 C C . SER A 1 100 ? -5.943 2.970 14.151 1.00 95.19 100 SER A C 1
ATOM 802 O O . SER A 1 100 ? -6.135 2.035 13.372 1.00 95.19 100 SER A O 1
ATOM 804 N N . ASP A 1 101 ? -6.471 2.995 15.375 1.00 93.88 101 ASP A N 1
ATOM 805 C CA . ASP A 1 101 ? -7.280 1.891 15.901 1.00 93.88 101 ASP A CA 1
ATOM 806 C C . ASP A 1 101 ? -8.587 1.716 15.120 1.00 93.88 101 ASP A C 1
ATOM 808 O O . ASP A 1 101 ? -8.991 0.586 14.858 1.00 93.88 101 ASP A O 1
ATOM 812 N N . TYR A 1 102 ? -9.204 2.814 14.664 1.00 93.31 102 TYR A N 1
ATOM 813 C CA . TYR A 1 102 ? -10.421 2.744 13.853 1.00 93.31 102 TYR A CA 1
ATOM 814 C C . TYR A 1 102 ? -10.168 2.084 12.492 1.00 93.31 102 TYR A C 1
ATOM 816 O O . TYR A 1 102 ? -10.989 1.287 12.045 1.00 93.31 102 TYR A O 1
ATOM 824 N N . ALA A 1 103 ? -9.034 2.366 11.835 1.00 93.94 103 ALA A N 1
ATOM 825 C CA . ALA A 1 103 ? -8.705 1.736 10.560 1.00 93.94 103 ALA A CA 1
ATOM 826 C C . ALA A 1 103 ? -8.405 0.250 10.755 1.00 93.94 103 ALA A C 1
ATOM 828 O O . ALA A 1 103 ? -8.901 -0.582 10.001 1.00 93.94 103 ALA A O 1
ATOM 829 N N . ARG A 1 104 ? -7.655 -0.100 11.805 1.00 93.44 104 ARG A N 1
ATOM 830 C CA . ARG A 1 104 ? -7.377 -1.499 12.159 1.00 93.44 104 ARG A CA 1
ATOM 831 C C . ARG A 1 104 ? -8.658 -2.279 12.443 1.00 93.44 104 ARG A C 1
ATOM 833 O O . ARG A 1 104 ? -8.842 -3.347 11.872 1.00 93.44 104 ARG A O 1
ATOM 840 N N . GLN A 1 105 ? -9.549 -1.725 13.267 1.00 93.00 105 GLN A N 1
ATOM 841 C CA . GLN A 1 105 ? -10.839 -2.335 13.589 1.00 93.00 105 GLN A CA 1
ATOM 842 C C . GLN A 1 105 ? -11.742 -2.460 12.355 1.00 93.00 105 GLN A C 1
ATOM 844 O O . GLN A 1 105 ? -12.480 -3.436 12.227 1.00 93.00 105 GLN A O 1
ATOM 849 N N . HIS A 1 106 ? -11.709 -1.475 11.455 1.00 93.62 106 HIS A N 1
ATOM 850 C CA . HIS A 1 106 ? -12.431 -1.538 10.187 1.00 93.62 106 HIS A CA 1
ATOM 851 C C . HIS A 1 106 ? -11.916 -2.690 9.328 1.00 93.62 106 HIS A C 1
ATOM 853 O O . HIS A 1 106 ? -12.671 -3.595 8.998 1.00 93.62 106 HIS A O 1
ATOM 859 N N . PHE A 1 107 ? -10.617 -2.717 9.023 1.00 95.00 107 PHE A N 1
ATOM 860 C CA . PHE A 1 107 ? -10.045 -3.733 8.139 1.00 95.00 107 PHE A CA 1
ATOM 861 C C . PHE A 1 107 ? -10.095 -5.146 8.728 1.00 95.00 107 PHE A C 1
ATOM 863 O O . PHE A 1 107 ? -10.286 -6.091 7.969 1.00 95.00 107 PHE A O 1
ATOM 870 N N . SER A 1 108 ? -10.037 -5.313 10.053 1.00 93.38 108 SER A N 1
ATOM 871 C CA . SER A 1 108 ? -10.172 -6.634 10.684 1.00 93.38 108 SER A CA 1
ATOM 872 C C . SER A 1 108 ? -11.537 -7.295 10.469 1.00 93.38 108 SER A C 1
ATOM 874 O O . SER A 1 108 ? -11.645 -8.502 10.644 1.00 93.38 108 SER A O 1
ATOM 876 N N . GLN A 1 109 ? -12.575 -6.530 10.102 1.00 92.19 109 GLN A N 1
ATOM 877 C CA . GLN A 1 109 ? -13.896 -7.083 9.768 1.00 92.19 109 GLN A CA 1
ATOM 878 C C . GLN A 1 109 ? -13.908 -7.778 8.400 1.00 92.19 109 GLN A C 1
ATOM 880 O O . GLN A 1 109 ? -14.736 -8.654 8.172 1.00 92.19 109 GLN A O 1
ATOM 885 N N . PHE A 1 110 ? -12.997 -7.392 7.501 1.00 91.44 110 PHE A N 1
ATOM 886 C CA . PHE A 1 110 ? -12.901 -7.922 6.136 1.00 91.44 110 PHE A CA 1
ATOM 887 C C . PHE A 1 110 ? -11.721 -8.886 5.973 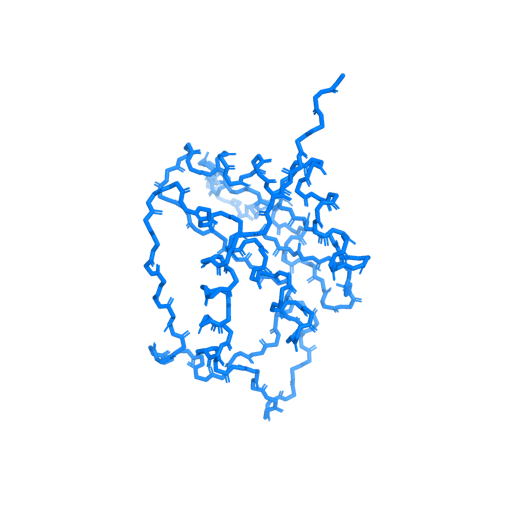1.00 91.44 110 PHE A C 1
ATOM 889 O O . PHE A 1 110 ? -11.796 -9.834 5.195 1.00 91.44 110 PHE A O 1
ATOM 896 N N . TYR A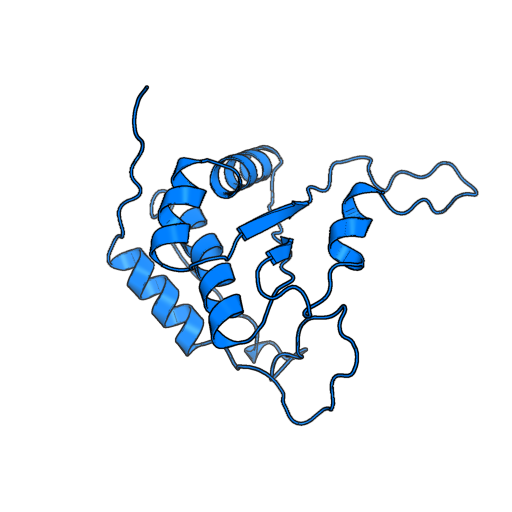 1 111 ? -10.635 -8.646 6.712 1.00 94.19 111 TYR A N 1
ATOM 897 C CA . TYR A 1 111 ? -9.363 -9.353 6.594 1.00 94.19 111 TYR A CA 1
ATOM 898 C C . TYR A 1 111 ? -8.965 -9.919 7.960 1.00 94.19 111 TYR A C 1
ATOM 900 O O . TYR A 1 111 ? -8.163 -9.339 8.699 1.00 94.19 111 TYR A O 1
ATOM 908 N N . GLU A 1 112 ? -9.583 -11.043 8.325 1.00 87.62 112 GLU A N 1
ATOM 909 C CA . GLU A 1 112 ? -9.331 -11.699 9.606 1.00 87.62 112 GLU A CA 1
ATOM 910 C C . GLU A 1 112 ? -7.851 -12.069 9.764 1.00 87.62 112 GLU A C 1
ATOM 912 O O . GLU A 1 112 ? -7.212 -12.592 8.851 1.00 87.62 112 GLU A O 1
ATOM 917 N N . ASN A 1 113 ? -7.310 -11.827 10.959 1.00 89.06 113 ASN A N 1
ATOM 918 C CA . ASN A 1 113 ? -5.927 -12.140 11.324 1.00 89.06 113 ASN A CA 1
ATOM 919 C C . ASN A 1 113 ? -4.849 -11.463 10.455 1.00 89.06 113 ASN A C 1
ATOM 921 O O . ASN A 1 113 ? -3.689 -11.845 10.550 1.00 89.06 113 ASN A O 1
ATOM 925 N N . THR A 1 114 ? -5.174 -10.448 9.649 1.00 95.38 114 THR A N 1
ATOM 926 C CA . THR A 1 114 ? -4.172 -9.670 8.906 1.00 95.38 114 THR A CA 1
ATOM 927 C C . THR A 1 114 ? -3.922 -8.319 9.571 1.00 95.38 114 THR A C 1
ATOM 929 O O . THR A 1 114 ? -4.852 -7.602 9.933 1.00 95.38 114 THR A O 1
ATOM 932 N N . ARG A 1 115 ? -2.652 -7.935 9.709 1.00 93.94 115 ARG A N 1
ATOM 933 C CA . ARG A 1 115 ? -2.231 -6.634 10.244 1.00 93.94 115 ARG A CA 1
ATOM 934 C C . ARG A 1 115 ? -1.206 -5.966 9.339 1.00 93.94 115 ARG A C 1
ATOM 936 O O . ARG A 1 115 ? -0.413 -6.634 8.684 1.00 93.94 115 ARG A O 1
ATOM 943 N N . MET A 1 116 ? -1.182 -4.639 9.365 1.00 95.88 116 MET A N 1
ATOM 944 C CA . MET A 1 116 ? -0.147 -3.843 8.710 1.00 95.88 116 MET A CA 1
ATOM 945 C C . MET A 1 116 ? 0.931 -3.403 9.698 1.00 95.88 116 MET A C 1
ATOM 947 O O . MET A 1 116 ? 0.635 -2.778 10.720 1.00 95.88 116 MET A O 1
ATOM 951 N N . GLU A 1 117 ? 2.182 -3.681 9.353 1.00 94.69 117 GLU A N 1
ATOM 952 C CA . GLU A 1 117 ? 3.372 -3.134 9.989 1.00 94.69 117 GLU A CA 1
ATOM 953 C C . GLU A 1 117 ? 3.966 -2.060 9.081 1.00 94.69 117 GLU A C 1
ATOM 955 O O . GLU A 1 117 ? 4.350 -2.323 7.945 1.00 94.69 117 GLU A O 1
ATOM 960 N N . LEU A 1 118 ? 4.001 -0.829 9.591 1.00 94.94 118 LEU A N 1
ATOM 961 C CA . LEU A 1 118 ? 4.464 0.335 8.849 1.00 94.94 118 LEU A CA 1
ATOM 962 C C . LEU A 1 118 ? 5.884 0.706 9.277 1.00 94.94 118 LEU A C 1
ATOM 964 O O . LEU A 1 118 ? 6.116 1.074 10.433 1.00 94.94 118 LEU A O 1
ATOM 968 N N . CYS A 1 119 ? 6.809 0.699 8.325 1.00 93.94 119 CYS A N 1
ATOM 969 C CA . CYS A 1 119 ? 8.123 1.300 8.450 1.00 93.94 119 CYS A CA 1
ATOM 970 C C . CYS A 1 119 ? 8.108 2.721 7.869 1.00 93.94 119 CYS A C 1
ATOM 972 O O . CYS A 1 119 ? 7.470 3.012 6.863 1.00 93.94 119 CYS A O 1
ATOM 974 N N . THR A 1 120 ? 8.803 3.663 8.509 1.00 92.56 120 THR A N 1
ATOM 975 C CA . THR A 1 120 ? 8.892 5.044 8.017 1.00 92.56 120 THR A CA 1
ATOM 976 C C . THR A 1 120 ? 10.341 5.427 7.787 1.00 92.56 120 THR A C 1
ATOM 978 O O . THR A 1 120 ? 11.165 5.332 8.692 1.00 92.56 120 THR A O 1
ATOM 981 N N . ILE A 1 121 ? 10.620 5.935 6.587 1.00 90.81 121 ILE A N 1
ATOM 982 C CA . ILE A 1 121 ? 11.904 6.538 6.235 1.00 90.81 121 ILE A CA 1
ATOM 983 C C . ILE A 1 121 ? 11.829 8.051 6.470 1.00 90.81 121 ILE A C 1
ATOM 985 O O . ILE A 1 121 ? 10.907 8.744 6.019 1.00 90.81 121 ILE A O 1
ATOM 989 N N . ASN A 1 122 ? 12.819 8.580 7.178 1.00 88.94 122 ASN A N 1
ATOM 990 C CA . ASN A 1 122 ? 12.987 9.988 7.499 1.00 88.94 122 ASN A CA 1
ATOM 991 C C . ASN A 1 122 ? 14.252 10.571 6.869 1.00 88.94 122 ASN A C 1
ATOM 993 O O . ASN A 1 122 ? 15.221 9.881 6.541 1.00 88.94 122 ASN A O 1
ATOM 997 N N . ALA A 1 123 ? 14.246 11.895 6.710 1.00 85.00 123 ALA A N 1
ATOM 998 C CA . ALA A 1 123 ? 15.419 12.619 6.255 1.00 85.00 123 ALA A CA 1
ATOM 999 C C . ALA A 1 123 ? 16.559 12.426 7.262 1.00 85.00 123 ALA A C 1
ATOM 1001 O O . ALA A 1 123 ? 16.456 12.835 8.414 1.00 85.00 123 ALA A O 1
ATOM 1002 N N . GLY A 1 124 ? 17.663 11.835 6.810 1.00 83.88 124 GLY A N 1
ATOM 1003 C CA . GLY A 1 124 ? 18.799 11.535 7.678 1.00 83.88 124 GLY A CA 1
ATOM 1004 C C . GLY A 1 124 ? 19.003 10.057 7.974 1.00 83.88 124 GLY A C 1
ATOM 1005 O O . GLY A 1 124 ? 20.120 9.706 8.332 1.00 83.88 124 GLY A O 1
ATOM 1006 N N . ASP A 1 125 ? 18.011 9.196 7.735 1.00 84.50 125 ASP A N 1
ATOM 1007 C CA . ASP A 1 125 ? 18.128 7.762 8.040 1.00 84.50 125 ASP A CA 1
ATOM 1008 C C . ASP A 1 125 ? 19.286 7.105 7.282 1.00 84.50 125 ASP A C 1
ATOM 1010 O O . ASP A 1 125 ? 20.027 6.299 7.834 1.00 84.50 125 ASP A O 1
ATOM 1014 N N . PHE A 1 126 ? 19.514 7.532 6.040 1.00 82.38 126 PHE A N 1
ATOM 1015 C CA . PHE A 1 126 ? 20.631 7.074 5.213 1.00 82.38 126 PHE A CA 1
ATOM 1016 C C . PHE A 1 126 ? 21.864 7.990 5.271 1.00 82.38 126 PHE A C 1
ATOM 1018 O O . PHE A 1 126 ? 22.803 7.803 4.496 1.00 82.38 126 PHE A O 1
ATOM 1025 N N . LYS A 1 127 ? 21.897 9.006 6.149 1.00 77.19 127 LYS A N 1
ATOM 1026 C CA . LYS A 1 127 ? 23.096 9.841 6.310 1.00 77.19 127 LYS A CA 1
ATOM 1027 C C . LYS A 1 127 ? 24.149 9.045 7.066 1.00 77.19 127 LYS A C 1
ATOM 1029 O O . LYS A 1 127 ? 24.026 8.794 8.260 1.00 77.19 127 LYS A O 1
ATOM 1034 N N . VAL A 1 128 ? 25.226 8.707 6.372 1.00 71.12 128 VAL A N 1
ATOM 1035 C CA . VAL A 1 128 ? 26.359 7.987 6.952 1.00 71.12 128 VAL A CA 1
ATOM 1036 C C . VAL A 1 128 ? 27.549 8.915 7.159 1.00 71.12 128 VAL A C 1
ATOM 1038 O O . VAL A 1 128 ? 27.870 9.742 6.306 1.00 71.12 128 VAL A O 1
ATOM 1041 N N . LYS A 1 129 ? 28.227 8.769 8.304 1.00 61.34 129 LYS A N 1
ATOM 1042 C CA . LYS A 1 129 ? 29.594 9.280 8.471 1.00 61.34 129 LYS A CA 1
ATOM 1043 C C . LYS A 1 129 ? 30.528 8.389 7.645 1.00 61.34 129 LYS A C 1
ATOM 1045 O O . LYS A 1 129 ? 30.371 7.168 7.661 1.00 61.34 129 LYS A O 1
ATOM 1050 N N . SER A 1 130 ? 31.471 9.005 6.929 1.00 59.28 130 SER A N 1
ATOM 1051 C CA . SER A 1 130 ? 32.453 8.319 6.075 1.00 59.28 130 SER A CA 1
ATOM 1052 C C . SER A 1 130 ? 33.028 7.060 6.748 1.00 59.28 130 SER A C 1
ATOM 1054 O O . SER A 1 130 ? 33.447 7.112 7.904 1.00 59.28 130 SER A O 1
ATOM 1056 N N . GLY A 1 131 ? 33.017 5.929 6.032 1.00 62.84 131 GLY A N 1
ATOM 1057 C CA . GLY A 1 131 ? 33.648 4.670 6.454 1.00 62.84 131 GLY A CA 1
ATOM 1058 C C . GLY A 1 131 ? 32.731 3.600 7.062 1.00 62.84 131 GLY A C 1
ATOM 1059 O O . GLY A 1 131 ? 33.167 2.461 7.202 1.00 62.84 131 GLY A O 1
ATOM 1060 N N . ARG A 1 132 ? 31.461 3.894 7.377 1.00 61.72 132 ARG A N 1
ATOM 1061 C CA . ARG A 1 132 ? 30.459 2.867 7.736 1.00 61.72 132 ARG A CA 1
ATOM 1062 C C . ARG A 1 132 ? 29.278 2.941 6.781 1.00 61.72 132 ARG A C 1
ATOM 1064 O O . ARG A 1 132 ? 28.832 4.032 6.463 1.00 61.72 132 ARG A O 1
ATOM 1071 N N . LYS A 1 133 ? 28.768 1.791 6.337 1.00 61.78 133 LYS A N 1
ATOM 1072 C CA . LYS A 1 133 ? 27.463 1.664 5.675 1.00 61.78 133 LYS A CA 1
ATOM 1073 C C . LYS A 1 133 ? 26.495 1.105 6.715 1.00 61.78 133 LYS A C 1
ATOM 1075 O O . LYS A 1 133 ? 26.376 -0.107 6.831 1.00 61.78 133 LYS A O 1
ATOM 1080 N N . ASN A 1 134 ? 25.866 1.961 7.517 1.00 68.88 134 ASN A N 1
ATOM 1081 C CA . ASN A 1 134 ? 24.811 1.491 8.413 1.00 68.88 134 ASN A CA 1
ATOM 1082 C C . ASN A 1 134 ? 23.488 1.526 7.652 1.00 68.88 134 ASN A C 1
ATOM 1084 O O . ASN A 1 134 ? 23.019 2.598 7.274 1.00 68.88 134 ASN A O 1
ATOM 1088 N N . PHE A 1 135 ? 22.918 0.347 7.410 1.00 81.56 135 PHE A N 1
ATOM 1089 C CA . PHE A 1 135 ? 21.531 0.229 6.987 1.00 81.56 135 PHE A CA 1
ATOM 1090 C C . PHE A 1 135 ? 20.630 0.642 8.164 1.00 81.56 135 PHE A C 1
ATOM 1092 O O . PHE A 1 135 ? 20.910 0.222 9.292 1.00 81.56 135 PHE A O 1
ATOM 1099 N N . PRO A 1 136 ? 19.603 1.483 7.953 1.00 82.81 136 PRO A N 1
ATOM 1100 C CA . PRO A 1 136 ? 18.728 1.914 9.036 1.00 82.81 136 PRO A CA 1
ATOM 1101 C C . PRO A 1 136 ? 18.078 0.711 9.722 1.00 82.81 136 PRO A C 1
ATOM 1103 O O . PRO A 1 136 ? 17.446 -0.112 9.063 1.00 82.81 136 PRO A O 1
ATOM 1106 N N . ALA A 1 137 ? 18.218 0.607 11.045 1.00 82.88 137 ALA A N 1
ATOM 1107 C CA . ALA A 1 137 ? 17.721 -0.545 11.798 1.00 82.88 137 ALA A CA 1
ATOM 1108 C C . ALA A 1 137 ? 16.202 -0.725 11.649 1.00 82.88 137 ALA A C 1
ATOM 1110 O O . ALA A 1 137 ? 15.718 -1.850 11.601 1.00 82.88 137 ALA A O 1
ATOM 1111 N N . GLN A 1 138 ? 15.458 0.375 11.497 1.00 81.44 138 GLN A N 1
ATOM 1112 C CA . GLN A 1 138 ? 14.017 0.349 11.253 1.00 81.44 138 GLN A CA 1
ATOM 1113 C C . GLN A 1 138 ? 13.630 -0.346 9.942 1.00 81.44 138 GLN A C 1
ATOM 1115 O O . GLN A 1 138 ? 12.515 -0.838 9.835 1.00 81.44 138 GLN A O 1
ATOM 1120 N N . LEU A 1 139 ? 14.527 -0.410 8.953 1.00 87.38 139 LEU A N 1
ATOM 1121 C CA . LEU A 1 139 ? 14.252 -1.077 7.681 1.00 87.38 139 LEU A CA 1
ATOM 1122 C C . LEU A 1 139 ? 14.521 -2.580 7.731 1.00 87.38 139 LEU A C 1
ATOM 1124 O O . LEU A 1 139 ? 14.063 -3.288 6.840 1.00 87.38 139 LEU A O 1
ATOM 1128 N N . LEU A 1 140 ? 15.222 -3.077 8.758 1.00 88.69 140 LEU A N 1
ATOM 1129 C CA . LEU A 1 140 ? 15.511 -4.507 8.889 1.00 88.69 140 LEU A CA 1
ATOM 1130 C C . LEU A 1 140 ? 14.231 -5.329 9.040 1.00 88.69 140 LEU A C 1
ATOM 1132 O O . LEU A 1 140 ? 14.118 -6.387 8.433 1.00 88.69 140 LEU A O 1
ATOM 1136 N N . SER A 1 141 ? 13.232 -4.825 9.773 1.00 88.06 141 SER A N 1
ATOM 1137 C CA . SER A 1 141 ? 11.938 -5.510 9.889 1.00 88.06 141 SER A CA 1
ATOM 1138 C C . SER A 1 141 ? 11.273 -5.685 8.523 1.00 88.06 141 SER A C 1
ATOM 1140 O O . SER A 1 141 ? 10.763 -6.758 8.220 1.00 88.06 141 SER A O 1
ATOM 1142 N N . PHE A 1 142 ? 11.359 -4.669 7.660 1.00 94.56 142 PHE A N 1
ATOM 1143 C CA . PHE A 1 142 ? 10.818 -4.726 6.307 1.00 94.56 142 PHE A CA 1
ATOM 1144 C C . PHE A 1 142 ? 11.638 -5.652 5.394 1.00 94.56 142 PHE A C 1
ATOM 1146 O O . PHE A 1 142 ? 11.068 -6.442 4.639 1.00 94.56 142 PHE A O 1
ATOM 1153 N N . THR A 1 143 ? 12.975 -5.591 5.432 1.00 92.62 143 THR A N 1
ATOM 1154 C CA . THR A 1 143 ? 13.823 -6.428 4.562 1.00 92.62 143 THR A CA 1
ATOM 1155 C C . THR A 1 143 ? 13.782 -7.896 4.950 1.00 92.62 143 THR A C 1
ATOM 1157 O O . THR A 1 143 ? 13.681 -8.745 4.065 1.00 92.62 143 THR A O 1
ATOM 1160 N N . ASP A 1 144 ? 13.770 -8.188 6.246 1.00 93.19 144 ASP A N 1
ATOM 1161 C CA . ASP A 1 144 ? 13.903 -9.546 6.773 1.00 93.19 144 ASP A CA 1
ATOM 1162 C C . ASP A 1 144 ? 12.540 -10.221 6.981 1.00 93.19 144 ASP A C 1
ATOM 1164 O O . ASP A 1 144 ? 12.472 -11.431 7.208 1.00 93.19 144 ASP A O 1
ATOM 1168 N N . ALA A 1 145 ? 11.439 -9.472 6.841 1.00 94.19 145 ALA A N 1
ATOM 1169 C CA . ALA A 1 145 ? 10.102 -10.045 6.809 1.00 94.19 145 ALA A CA 1
ATOM 1170 C C . ALA A 1 145 ? 9.981 -11.103 5.708 1.00 94.19 145 ALA A C 1
ATOM 1172 O O . ALA A 1 145 ? 10.456 -10.929 4.578 1.00 94.19 145 ALA A O 1
ATOM 1173 N N . SER A 1 146 ? 9.302 -12.195 6.046 1.00 93.50 146 SER A N 1
ATOM 1174 C CA . SER A 1 146 ? 9.139 -13.351 5.180 1.00 93.50 146 SER A CA 1
ATOM 1175 C C . SER A 1 146 ? 7.672 -13.607 4.873 1.00 93.50 146 SER A C 1
ATOM 1177 O O . SER A 1 146 ? 6.838 -13.546 5.767 1.00 93.50 146 SER A O 1
ATOM 1179 N N . ARG A 1 147 ? 7.387 -14.051 3.644 1.00 90.50 147 ARG A N 1
ATOM 1180 C CA . ARG A 1 147 ? 6.064 -14.522 3.201 1.00 90.50 147 ARG A CA 1
ATOM 1181 C C . ARG A 1 147 ? 5.514 -15.706 4.004 1.00 90.50 147 ARG A C 1
ATOM 1183 O O . ARG A 1 147 ? 4.378 -16.108 3.800 1.00 90.50 147 ARG A O 1
ATOM 1190 N N . ARG A 1 148 ? 6.340 -16.327 4.859 1.00 90.31 148 ARG A N 1
ATOM 1191 C CA . ARG A 1 148 ? 5.895 -17.352 5.817 1.00 90.31 148 ARG A CA 1
ATOM 1192 C C . ARG A 1 148 ? 5.003 -16.764 6.908 1.00 90.31 148 ARG A C 1
ATOM 1194 O O . ARG A 1 148 ? 4.184 -17.494 7.452 1.00 90.31 148 ARG A O 1
ATOM 1201 N N . ASP A 1 149 ? 5.164 -15.480 7.216 1.00 92.69 149 ASP A N 1
ATOM 1202 C CA . ASP A 1 149 ? 4.195 -14.742 8.012 1.00 92.69 149 ASP A CA 1
ATOM 1203 C C . ASP A 1 149 ? 3.080 -14.227 7.093 1.00 92.69 149 ASP A C 1
ATOM 1205 O O . ASP A 1 149 ? 3.162 -13.143 6.521 1.00 92.69 149 ASP A O 1
ATOM 1209 N N . SER A 1 150 ? 2.040 -15.042 6.930 1.00 91.56 150 SER A N 1
ATOM 1210 C CA . SER A 1 150 ? 0.856 -14.718 6.128 1.00 91.56 150 SER A CA 1
ATOM 1211 C C . SER A 1 150 ? -0.121 -13.771 6.827 1.00 91.56 150 SER A C 1
ATOM 1213 O O . SER A 1 150 ? -1.206 -13.536 6.311 1.00 91.56 150 SER A O 1
ATOM 1215 N N . HIS A 1 151 ? 0.208 -13.292 8.027 1.00 95.06 151 HIS A N 1
ATOM 1216 C CA . HIS A 1 151 ? -0.663 -12.428 8.821 1.00 95.06 151 HIS A CA 1
ATOM 1217 C C . HIS A 1 151 ? -0.194 -10.976 8.805 1.00 95.06 151 HIS A C 1
ATOM 1219 O O . HIS A 1 151 ? -0.895 -10.101 9.313 1.00 95.06 151 HIS A O 1
ATOM 1225 N N . THR A 1 152 ? 0.977 -10.697 8.231 1.00 96.12 152 THR A N 1
ATOM 1226 C CA . THR A 1 152 ? 1.576 -9.368 8.280 1.00 96.12 152 THR A CA 1
ATOM 1227 C C . THR A 1 152 ? 1.829 -8.816 6.883 1.00 96.12 152 THR A C 1
ATOM 1229 O O . THR A 1 152 ? 2.549 -9.395 6.072 1.00 96.12 152 THR A O 1
ATOM 1232 N N . ILE A 1 153 ? 1.283 -7.628 6.642 1.00 97.62 153 ILE A N 1
ATOM 1233 C CA . ILE A 1 153 ? 1.595 -6.776 5.502 1.00 97.62 153 ILE A CA 1
ATOM 1234 C C . ILE A 1 153 ? 2.636 -5.752 5.953 1.00 97.62 153 ILE A C 1
ATOM 1236 O O . ILE A 1 153 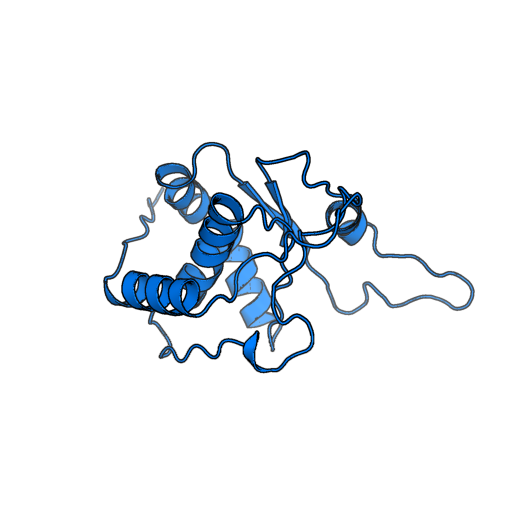? 2.404 -4.996 6.891 1.00 97.62 153 ILE A O 1
ATOM 1240 N N . GLN A 1 154 ? 3.772 -5.717 5.276 1.00 97.69 154 GLN A N 1
ATOM 1241 C CA . GLN A 1 154 ? 4.865 -4.777 5.489 1.00 97.69 154 GLN A CA 1
ATOM 1242 C C . GLN A 1 154 ? 4.712 -3.599 4.524 1.00 97.69 154 GLN A C 1
ATOM 1244 O O . GLN A 1 154 ? 4.598 -3.807 3.312 1.00 97.69 154 GLN A O 1
ATOM 1249 N N . VAL A 1 155 ? 4.714 -2.376 5.052 1.00 96.25 155 VAL A N 1
ATOM 1250 C CA . VAL A 1 155 ? 4.539 -1.124 4.291 1.00 96.25 155 VAL A CA 1
ATOM 1251 C C . VAL A 1 155 ? 5.657 -0.139 4.601 1.00 96.25 155 VAL A C 1
ATOM 1253 O O . VAL A 1 155 ? 6.034 -0.049 5.791 1.00 96.25 155 VAL A O 1
#

pLDDT: mean 90.62, std 10.46, range [45.44, 98.56]

Organism: Salmonella typhimurium (NCBI:txid90371)

Radius of gyration: 17.01 Å; chains: 1; bounding box: 53×37×42 Å

Secondary structure (DSSP, 8-state):
---------HHHHHHHHHHHHH---B--SS----TTSPPPBTTTTSGGG-------TTS-HHHHHHHHHHHHHHHH---B-----SSHHHHHHHHHHHH-HHHHHHHTTTSTT-EEE-----TTTT---TT-----HHHHHHHH--TT-TTEEE-

Sequence (155 aa):
MMNILLEELPHQEQALAAILASFTGIDHAQADHNHYANPLIKERYDDKANIDVKMETGTGKTYVYTRLMYELHQKYGLFKFVLVVPTPAIKEGARNFITSDYARQHFSQFYENTRMELCTINAGDFKVKSGRKNFPAQLLSFTDASRRDSHTIQV

Foldseek 3Di:
DDQDADDDDPVLVVQLVVLVVQFQAADPVDDDPDQLAFGHGPCVVHCSNDDDGDDDPPPCPLVSVLVSLLVCCVPHVQAEDDDDDDDPVVVVVSVCQLPDPNNVVNVCVVRPLAHEDEQDDDDCQQDDDPPDRDRRPSCCCSRVDGSVPSRYRYD

InterPro domains:
  IPR006935 Helicase/UvrB, N-terminal [PF04851] (8-129)
  IPR027417 P-loop containing nucleoside triphosphate hydrolase [G3DSA:3.40.50.300] (6-143)
  IPR027417 P-loop containing nucleoside triphosphate hydrolase [SSF52540] (8-98)